Protein AF-M0PRL1-F1 (afdb_monomer)

pLDDT: mean 87.37, std 15.69, range [32.41, 97.94]

Nearest PDB structures (foldseek):
  7wzl-assembly1_A  TM=8.895E-01  e=2.580E-03  Streptomyces avermitilis
  6hqg-assembly2_B  TM=7.501E-01  e=7.645E-01  Phenylobacterium zucineum HLK1
  6xa2-assembly4_D  TM=7.663E-01  e=2.152E+00  Streptomyces sp. 307-9
  7lq4-assembly1_T  TM=4.091E-01  e=6.794E+00  Rubrobacter radiotolerans

InterPro domains:
  IPR001128 Cytochrome P450 [PF00067] (2-99)
  IPR036396 Cytochrome P450 superfamily [G3DSA:1.10.630.10] (1-103)
  IPR036396 Cytochrome P450 superfamily [SSF48264] (2-100)
  IPR050665 Plant Cytochrome P450 Monooxygenases [PTHR24282] (2-100)

Secondary structure (DSSP, 8-state):
---SHHHHHIIIIITGGG----HHHHHHHHHHHSS-TTT--HHHHHHHHHHHGGGGSHHHHHHHHHHHHHHHHHHHHT--TT----HHHHHHHHHHHHHHS---------

Solvent-accessible surface area (backbone atoms only — not comparable to full-atom values): 6841 Å² total; per-residue (Å²): 138,90,84,50,68,70,61,49,43,37,52,72,58,79,46,28,91,84,53,77,82,57,66,70,61,30,56,65,42,28,81,80,53,46,89,32,76,88,44,42,59,70,71,62,24,54,53,54,47,63,72,51,47,65,66,71,33,70,76,46,43,62,68,47,49,63,55,48,48,50,51,51,50,61,57,57,68,75,59,54,91,91,64,86,72,64,62,67,64,50,52,52,52,50,53,49,50,55,70,65,50,78,75,84,67,74,79,79,84,127

Foldseek 3Di:
DDDDPVVCCVCVPVVVVVDDDDPVQLVVVCVVPNCDLSNDDDPSNVVNCVVCVVCVDPVNVVLLVVVLVVLVVVLCVPDDPPDDDDPVVSVVVSVVCSVPPPSPPPPPDD

Sequence (110 aa):
MIAHPDAIQQVLLDDHEAFEKGEVLTRNLADAMGEGLFVTGGDQWQNQRTKVQPAFYRDRLNTYVPEMRATAEETVEQWRDGMVVDVNDRMTETTLDVLGHPSSVKQETA

Radius of gyration: 19.27 Å; Cα contacts (8 Å, |Δi|>4): 46; chains: 1; bounding box: 51×32×44 Å

Mean predicted aligned error: 7.1 Å

Structure (mmCIF, N/CA/C/O backbone):
data_AF-M0PRL1-F1
#
_entry.id   AF-M0PRL1-F1
#
loop_
_atom_site.group_PDB
_atom_site.id
_atom_site.type_symbol
_atom_site.label_atom_id
_atom_site.label_alt_id
_atom_site.label_comp_id
_atom_site.label_asym_id
_atom_site.label_entity_id
_atom_site.label_seq_id
_atom_site.pdbx_PDB_ins_code
_atom_site.Cartn_x
_atom_site.Cartn_y
_atom_site.Cartn_z
_atom_site.occupancy
_atom_site.B_iso_or_equiv
_atom_site.auth_seq_id
_atom_site.auth_comp_id
_atom_site.auth_asym_id
_atom_site.auth_atom_id
_atom_site.pdbx_PDB_model_num
ATOM 1 N N . MET A 1 1 ? -9.483 -3.828 -24.739 1.00 83.00 1 MET A N 1
ATOM 2 C CA . MET A 1 1 ? -9.440 -4.397 -23.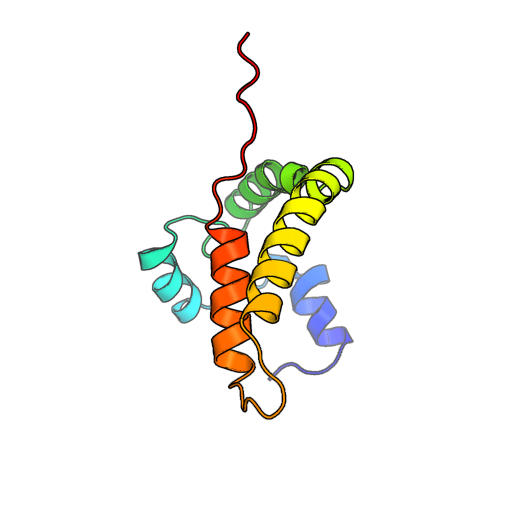375 1.00 83.00 1 MET A CA 1
ATOM 3 C C . MET A 1 1 ? -8.579 -5.644 -23.430 1.00 83.00 1 MET A C 1
ATOM 5 O O . MET A 1 1 ? -8.809 -6.457 -24.316 1.00 83.00 1 MET A O 1
ATOM 9 N N . ILE A 1 2 ? -7.586 -5.760 -22.550 1.00 91.06 2 ILE A N 1
ATOM 10 C CA . ILE A 1 2 ? -6.744 -6.956 -22.422 1.00 91.06 2 ILE A CA 1
ATOM 11 C C . ILE A 1 2 ? -7.231 -7.707 -21.185 1.00 91.06 2 ILE A C 1
ATOM 13 O O . ILE A 1 2 ? -7.290 -7.120 -20.110 1.00 91.06 2 ILE A O 1
ATOM 17 N N . ALA A 1 3 ? -7.639 -8.963 -21.352 1.00 96.31 3 ALA A N 1
ATOM 18 C CA . ALA A 1 3 ? -8.211 -9.770 -20.270 1.00 96.31 3 ALA A CA 1
ATOM 19 C C . ALA A 1 3 ? -7.725 -11.232 -20.273 1.00 96.31 3 ALA A C 1
ATOM 21 O O . ALA A 1 3 ? -8.107 -12.004 -19.399 1.00 96.31 3 ALA A O 1
ATOM 22 N N . HIS A 1 4 ? -6.894 -11.623 -21.246 1.00 97.81 4 HIS A N 1
ATOM 23 C CA . HIS A 1 4 ? -6.299 -12.958 -21.290 1.00 97.81 4 HIS A CA 1
ATOM 24 C C . HIS A 1 4 ? -5.002 -12.978 -20.463 1.00 97.81 4 HIS A C 1
ATOM 26 O O . HIS A 1 4 ? -4.190 -12.071 -20.659 1.00 97.81 4 HIS A O 1
ATOM 32 N N . PRO A 1 5 ? -4.764 -13.980 -19.592 1.00 97.69 5 PRO A N 1
ATOM 33 C CA . PRO A 1 5 ? -3.580 -14.036 -18.729 1.00 97.69 5 PRO A CA 1
ATOM 34 C C . PRO A 1 5 ? -2.254 -13.871 -19.478 1.00 97.69 5 PRO A C 1
ATOM 36 O O . PRO A 1 5 ? -1.449 -13.035 -19.087 1.00 97.69 5 PRO A O 1
ATOM 39 N N . ASP A 1 6 ? -2.074 -14.574 -20.599 1.00 97.94 6 ASP A N 1
ATOM 40 C CA . ASP A 1 6 ? -0.837 -14.491 -21.394 1.00 97.94 6 ASP A CA 1
ATOM 41 C C . ASP A 1 6 ? -0.581 -13.077 -21.928 1.00 97.94 6 ASP A C 1
ATOM 43 O O . ASP A 1 6 ? 0.540 -12.582 -21.897 1.00 97.94 6 ASP A O 1
ATOM 47 N N . ALA A 1 7 ? -1.638 -12.381 -22.357 1.00 96.62 7 ALA A N 1
ATOM 48 C CA . ALA A 1 7 ? -1.519 -11.007 -22.829 1.00 96.62 7 ALA A CA 1
ATOM 49 C C . ALA A 1 7 ? -1.263 -10.024 -21.672 1.00 96.62 7 ALA A C 1
ATOM 51 O O . ALA A 1 7 ? -0.574 -9.026 -21.856 1.00 96.62 7 ALA A O 1
ATOM 52 N N . ILE A 1 8 ? -1.791 -10.298 -20.472 1.00 96.25 8 ILE A N 1
ATOM 53 C CA . ILE A 1 8 ? -1.484 -9.516 -19.264 1.00 96.25 8 ILE A CA 1
ATOM 54 C C . ILE A 1 8 ? -0.014 -9.706 -18.877 1.00 96.25 8 ILE A C 1
ATOM 56 O O . ILE A 1 8 ? 0.661 -8.721 -18.590 1.00 96.25 8 ILE A O 1
ATOM 60 N N . GLN A 1 9 ? 0.488 -10.943 -18.892 1.00 97.00 9 GLN A N 1
ATOM 61 C CA . GLN A 1 9 ? 1.892 -11.243 -18.613 1.00 97.00 9 GLN A CA 1
ATOM 62 C C . GLN A 1 9 ? 2.810 -10.554 -19.623 1.00 97.00 9 GLN A C 1
ATOM 64 O O . GLN A 1 9 ? 3.752 -9.879 -19.217 1.00 97.00 9 GLN A O 1
ATOM 69 N N . GLN A 1 10 ? 2.491 -10.654 -20.916 1.00 96.69 10 GLN A N 1
ATOM 70 C CA . GLN A 1 10 ? 3.273 -10.008 -21.961 1.00 96.69 10 GLN A CA 1
ATOM 71 C C . GLN A 1 10 ? 3.384 -8.496 -21.723 1.00 96.69 10 GLN A C 1
ATOM 73 O O . GLN A 1 10 ? 4.477 -7.948 -21.739 1.00 96.69 10 GLN A O 1
ATOM 78 N N . VAL A 1 11 ? 2.266 -7.824 -21.437 1.00 94.62 11 VAL A N 1
ATOM 79 C CA . VAL A 1 11 ? 2.247 -6.365 -21.243 1.00 94.62 11 VAL A CA 1
ATOM 80 C C . VAL A 1 11 ? 2.895 -5.929 -19.929 1.00 94.62 11 VAL A C 1
ATOM 82 O O . VAL A 1 11 ? 3.574 -4.908 -19.894 1.00 94.62 11 VAL A O 1
ATOM 85 N N . LEU A 1 12 ? 2.654 -6.648 -18.829 1.00 93.38 12 LEU A N 1
ATOM 86 C CA . LEU A 1 12 ? 3.074 -6.208 -17.493 1.00 93.38 12 LEU A CA 1
ATOM 87 C C . LEU A 1 12 ? 4.448 -6.734 -17.067 1.00 93.38 12 LEU A C 1
ATOM 89 O O . LEU A 1 12 ? 5.001 -6.208 -16.101 1.00 93.38 12 LEU A O 1
ATOM 93 N N . LEU A 1 13 ? 4.975 -7.769 -17.727 1.00 92.94 13 LEU A N 1
ATOM 94 C CA . LEU A 1 13 ? 6.217 -8.440 -17.340 1.00 92.94 13 LEU A CA 1
ATOM 95 C C . LEU A 1 13 ? 7.179 -8.589 -18.523 1.00 92.94 13 LEU A C 1
ATOM 97 O O . LEU A 1 13 ? 8.237 -7.958 -18.508 1.00 92.94 13 LEU A O 1
ATOM 101 N N . ASP A 1 14 ? 6.821 -9.393 -19.528 1.00 95.75 14 ASP A N 1
ATOM 102 C CA . ASP A 1 14 ? 7.783 -9.851 -20.544 1.00 95.75 14 ASP A CA 1
ATOM 103 C C . ASP A 1 14 ? 8.244 -8.708 -21.464 1.00 95.75 14 ASP A C 1
ATOM 105 O O . ASP A 1 14 ? 9.442 -8.494 -21.631 1.00 95.75 14 ASP A O 1
ATOM 109 N N . ASP A 1 15 ? 7.296 -7.919 -21.974 1.00 94.25 15 ASP A N 1
ATOM 110 C CA . ASP A 1 15 ? 7.530 -6.793 -22.884 1.00 94.25 15 ASP A CA 1
ATOM 111 C C . ASP A 1 15 ? 7.249 -5.440 -22.201 1.00 94.25 15 ASP A C 1
ATOM 113 O O . ASP A 1 15 ? 6.919 -4.461 -22.867 1.00 94.25 15 ASP A O 1
ATOM 117 N N . HIS A 1 16 ? 7.347 -5.354 -20.869 1.00 89.12 16 HIS A N 1
ATOM 118 C CA . HIS A 1 16 ? 6.927 -4.161 -20.115 1.00 89.12 16 HIS A CA 1
ATOM 119 C C . HIS A 1 16 ? 7.627 -2.855 -20.549 1.00 89.12 16 HIS A C 1
ATOM 121 O O . HIS A 1 16 ? 7.042 -1.785 -20.417 1.00 89.12 16 HIS A O 1
ATOM 127 N N . GLU A 1 17 ? 8.845 -2.923 -21.097 1.00 89.19 17 GLU A N 1
ATOM 128 C CA . GLU A 1 17 ? 9.575 -1.762 -21.634 1.00 89.19 17 GLU A CA 1
ATOM 129 C C . GLU A 1 17 ? 8.935 -1.185 -22.910 1.00 89.19 17 GLU A C 1
ATOM 131 O O . GLU A 1 17 ? 9.132 -0.013 -23.223 1.00 89.19 17 GLU A O 1
ATOM 136 N N . ALA A 1 18 ? 8.146 -1.981 -23.641 1.00 91.44 18 ALA A N 1
ATOM 137 C CA . ALA A 1 18 ? 7.411 -1.538 -24.825 1.00 91.44 18 ALA A CA 1
ATOM 138 C C . ALA A 1 18 ? 6.106 -0.794 -24.480 1.00 91.44 18 ALA A C 1
ATOM 140 O O . ALA A 1 18 ? 5.436 -0.280 -25.380 1.00 91.44 18 ALA A O 1
ATOM 141 N N . PHE A 1 19 ? 5.729 -0.740 -23.197 1.00 90.00 19 PHE A N 1
ATOM 142 C CA . PHE A 1 19 ? 4.485 -0.140 -22.728 1.00 90.00 19 PHE A CA 1
ATOM 143 C C . PHE A 1 19 ? 4.742 0.955 -21.693 1.00 90.00 19 PHE A C 1
ATOM 145 O O . PHE A 1 19 ? 5.416 0.760 -20.685 1.00 90.00 19 PHE A O 1
ATOM 152 N N . GLU A 1 20 ? 4.117 2.112 -21.896 1.00 87.56 20 GLU A N 1
ATOM 153 C CA . GLU A 1 20 ? 4.173 3.227 -20.954 1.00 87.56 20 GLU A CA 1
ATOM 154 C C . GLU A 1 20 ? 2.861 3.371 -20.175 1.00 87.56 20 GLU A C 1
ATOM 156 O O . GLU A 1 20 ? 1.777 2.987 -20.629 1.00 87.56 20 GLU A O 1
ATOM 161 N N . LYS A 1 21 ? 2.945 3.968 -18.981 1.00 86.62 21 LYS A N 1
ATOM 162 C CA . LYS A 1 21 ? 1.757 4.363 -18.215 1.00 86.62 21 LYS A CA 1
ATOM 163 C C . LYS A 1 21 ? 0.977 5.401 -19.022 1.00 86.62 21 LYS A C 1
ATOM 165 O O . LYS A 1 21 ? 1.551 6.368 -19.514 1.00 86.62 21 LYS A O 1
ATOM 170 N N . GLY A 1 22 ? -0.337 5.218 -19.138 1.00 85.19 22 GLY A N 1
ATOM 171 C CA . GLY A 1 22 ? -1.172 6.097 -19.957 1.00 85.19 22 GLY A CA 1
ATOM 172 C C . GLY A 1 22 ? -1.104 7.564 -19.517 1.00 85.19 22 GLY A C 1
ATOM 173 O O . GLY A 1 22 ? -1.270 7.868 -18.337 1.00 85.19 22 GLY A O 1
ATOM 174 N N . GLU A 1 23 ? -0.939 8.482 -20.475 1.00 84.12 23 GLU A N 1
ATOM 175 C CA . GLU A 1 23 ? -0.701 9.912 -20.209 1.00 84.12 23 GLU A CA 1
ATOM 176 C C . GLU A 1 23 ? -1.722 10.572 -19.273 1.00 84.12 23 GLU A C 1
ATOM 178 O O . GLU A 1 23 ? -1.372 11.434 -18.470 1.00 84.12 23 GLU A O 1
ATOM 183 N N . VAL A 1 24 ? -3.003 10.208 -19.396 1.00 83.50 24 VAL A N 1
ATOM 184 C CA . VAL A 1 24 ? -4.083 10.785 -18.577 1.00 83.50 24 VAL A CA 1
ATOM 185 C C . VAL A 1 24 ? -3.893 10.428 -17.104 1.00 83.50 24 VAL A C 1
ATOM 187 O O . VAL A 1 24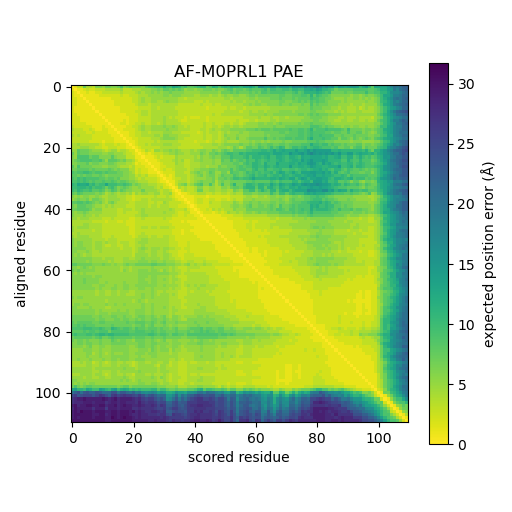 ? -4.023 11.292 -16.242 1.00 83.50 24 VAL A O 1
ATOM 190 N N . LEU A 1 25 ? -3.545 9.171 -16.819 1.00 77.69 25 LEU A N 1
ATOM 191 C CA . LEU A 1 25 ? -3.281 8.701 -15.462 1.00 77.69 25 LEU A CA 1
ATOM 192 C C . LEU A 1 25 ? -2.036 9.388 -14.890 1.00 77.69 25 LEU A C 1
ATOM 194 O O . LEU A 1 25 ? -2.072 9.894 -13.771 1.00 77.69 25 LEU A O 1
ATOM 198 N N . THR A 1 26 ? -0.967 9.453 -15.685 1.00 84.00 26 THR A N 1
ATOM 199 C CA . THR A 1 26 ? 0.308 10.066 -15.299 1.00 84.00 26 THR A CA 1
ATOM 200 C C . THR A 1 26 ? 0.149 11.553 -14.976 1.00 84.00 26 THR A C 1
ATOM 202 O O . THR A 1 26 ? 0.622 11.987 -13.930 1.00 84.00 26 THR A O 1
ATOM 205 N N . ARG A 1 27 ? -0.567 12.330 -15.807 1.00 82.56 27 ARG A N 1
ATOM 206 C CA . ARG A 1 27 ? -0.829 13.760 -15.546 1.00 82.56 27 ARG A CA 1
ATOM 207 C C . ARG A 1 27 ? -1.627 13.982 -14.263 1.00 82.56 27 ARG A C 1
ATOM 209 O O . ARG A 1 27 ? -1.211 14.778 -13.433 1.00 82.56 27 ARG A O 1
ATOM 216 N N . ASN A 1 28 ? -2.723 13.247 -14.075 1.00 83.56 28 ASN A N 1
ATOM 217 C CA . ASN A 1 28 ? -3.578 13.416 -12.896 1.00 83.56 28 ASN A CA 1
ATOM 218 C C . ASN A 1 28 ? -2.845 13.084 -11.585 1.00 83.56 28 ASN A C 1
ATOM 220 O O . ASN A 1 28 ? -3.104 13.699 -10.556 1.00 83.56 28 ASN A O 1
ATOM 224 N N . LEU A 1 29 ? -1.938 12.102 -11.610 1.00 81.94 29 LEU A N 1
ATOM 225 C CA . LEU A 1 29 ? -1.154 11.713 -10.436 1.00 81.94 29 LEU A CA 1
ATOM 226 C C . LEU A 1 29 ? 0.050 12.629 -10.196 1.00 81.94 29 LEU A C 1
ATOM 228 O O . LEU A 1 29 ? 0.436 12.811 -9.043 1.00 81.94 29 LEU A O 1
ATOM 232 N N . ALA A 1 30 ? 0.630 13.214 -11.247 1.00 83.19 30 ALA A N 1
ATOM 233 C CA . ALA A 1 30 ? 1.767 14.126 -11.133 1.00 83.19 30 ALA A CA 1
ATOM 234 C C . ALA A 1 30 ? 1.443 15.352 -10.270 1.00 83.19 30 ALA A C 1
ATOM 236 O O . ALA A 1 30 ? 2.265 15.739 -9.441 1.00 83.19 30 ALA A O 1
ATOM 237 N N . ASP A 1 31 ? 0.234 15.904 -10.393 1.00 81.06 31 ASP A N 1
ATOM 238 C CA . ASP A 1 31 ? -0.192 17.070 -9.609 1.00 81.06 31 ASP A CA 1
ATOM 239 C C . ASP A 1 31 ? -0.219 16.788 -8.096 1.00 81.06 31 ASP A C 1
ATOM 241 O O . ASP A 1 31 ? 0.070 17.671 -7.290 1.00 81.06 31 ASP A O 1
ATOM 245 N N . ALA A 1 32 ? -0.535 15.550 -7.702 1.00 78.31 3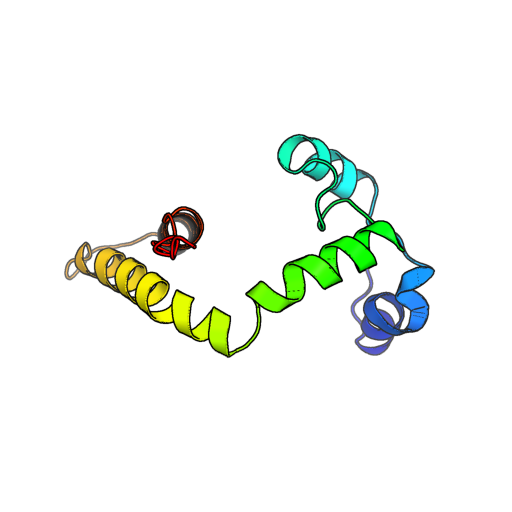2 ALA A N 1
ATOM 246 C CA . ALA A 1 32 ? -0.622 15.145 -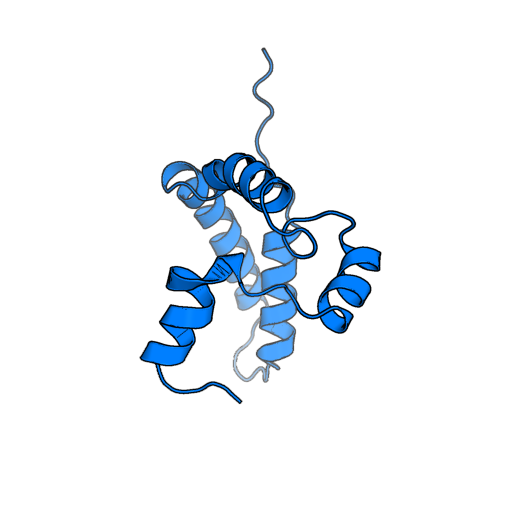6.300 1.00 78.31 32 ALA A CA 1
ATOM 247 C C . ALA A 1 32 ? 0.681 14.533 -5.755 1.00 78.31 32 ALA A C 1
ATOM 249 O O . ALA A 1 32 ? 0.982 14.675 -4.572 1.00 78.31 32 ALA A O 1
ATOM 250 N N . MET A 1 33 ? 1.440 13.817 -6.591 1.00 77.38 33 MET A N 1
ATOM 251 C CA . MET A 1 33 ? 2.545 12.946 -6.160 1.00 77.38 33 MET A CA 1
ATOM 252 C C . MET A 1 33 ? 3.909 13.319 -6.760 1.00 77.38 33 MET A C 1
ATOM 254 O O . MET A 1 33 ? 4.903 12.648 -6.470 1.00 77.38 33 MET A O 1
ATOM 258 N N . GLY A 1 34 ? 3.975 14.363 -7.591 1.00 83.38 34 GLY A N 1
ATOM 259 C CA . GLY A 1 34 ? 5.186 14.784 -8.294 1.00 83.38 34 GLY A CA 1
ATOM 260 C C . GLY A 1 34 ? 5.775 13.670 -9.165 1.00 83.38 34 GLY A C 1
ATOM 261 O O . GLY A 1 34 ? 5.060 12.833 -9.712 1.00 83.38 34 GLY A O 1
ATOM 262 N N . GLU A 1 35 ? 7.103 13.611 -9.251 1.00 83.12 35 GLU A N 1
ATOM 263 C CA . GLU A 1 35 ? 7.835 12.544 -9.949 1.00 83.12 35 GLU A CA 1
ATOM 264 C C . GLU A 1 35 ? 7.945 11.256 -9.106 1.00 83.12 35 GLU A C 1
ATOM 266 O O . GLU A 1 35 ? 9.012 10.652 -8.991 1.00 83.12 35 GLU A O 1
ATOM 271 N N . GLY A 1 36 ? 6.859 10.842 -8.455 1.00 82.94 36 GLY A N 1
ATOM 272 C CA . GLY A 1 36 ? 6.805 9.611 -7.668 1.00 82.94 36 GLY A CA 1
ATOM 273 C C . GLY A 1 36 ? 6.709 8.341 -8.526 1.00 82.94 36 GLY A C 1
ATOM 274 O O . GLY A 1 36 ? 6.443 8.384 -9.726 1.00 82.94 36 GLY A O 1
ATOM 275 N N . LEU A 1 37 ? 6.829 7.175 -7.881 1.00 88.62 37 LEU A N 1
ATOM 276 C CA . LEU A 1 37 ? 6.773 5.844 -8.518 1.00 88.62 37 LEU A CA 1
ATOM 277 C C . LEU A 1 37 ? 5.523 5.584 -9.377 1.00 88.62 37 LEU A C 1
ATOM 279 O O . LEU A 1 37 ? 5.541 4.749 -10.287 1.00 88.62 37 LEU A O 1
ATOM 283 N N . PHE A 1 38 ? 4.423 6.271 -9.082 1.00 84.19 38 PHE A N 1
ATOM 284 C CA . PHE A 1 38 ? 3.173 6.149 -9.826 1.00 84.19 38 PHE A CA 1
ATOM 285 C C . PHE A 1 38 ? 3.194 6.905 -11.161 1.00 84.19 38 PHE A C 1
ATOM 287 O O . PHE A 1 38 ? 2.411 6.582 -12.048 1.00 84.19 38 PHE A O 1
ATOM 294 N N . VAL A 1 39 ? 4.128 7.843 -11.323 1.00 86.19 39 VAL A N 1
ATOM 295 C CA . VAL A 1 39 ? 4.213 8.781 -12.449 1.00 86.19 39 VAL A CA 1
ATOM 296 C C . VAL A 1 39 ? 5.428 8.478 -13.331 1.00 86.19 39 VAL A C 1
ATOM 298 O O . VAL A 1 39 ? 5.337 8.555 -14.551 1.00 86.19 39 VAL A O 1
ATOM 301 N N . THR A 1 40 ? 6.552 8.067 -12.739 1.00 87.75 40 THR A N 1
ATOM 302 C CA . THR A 1 40 ? 7.813 7.821 -13.462 1.00 87.75 40 THR A CA 1
ATOM 303 C C . THR A 1 40 ? 7.833 6.473 -14.189 1.00 87.75 40 THR A C 1
ATOM 305 O O . THR A 1 40 ? 7.174 5.517 -13.772 1.00 87.75 40 THR A O 1
ATOM 308 N N . GLY A 1 41 ? 8.600 6.375 -15.279 1.00 86.38 41 GLY A N 1
ATOM 309 C CA . GLY A 1 41 ? 8.858 5.141 -16.037 1.00 86.38 41 GLY A CA 1
ATOM 310 C C . GLY A 1 41 ? 10.358 4.859 -16.189 1.00 86.38 41 GLY A C 1
ATOM 311 O O . GLY A 1 41 ? 11.188 5.637 -15.710 1.00 86.38 41 GLY A O 1
ATOM 312 N N . GLY A 1 42 ? 10.699 3.741 -16.835 1.00 87.25 42 GLY A N 1
ATOM 313 C CA . GLY A 1 42 ? 12.077 3.376 -17.188 1.00 87.25 42 GLY A CA 1
ATOM 314 C C . GLY A 1 42 ? 13.070 3.408 -16.017 1.00 87.25 42 GLY A C 1
ATOM 315 O O . GLY A 1 42 ? 12.741 3.053 -14.880 1.00 87.25 42 GLY A O 1
ATOM 316 N N . ASP A 1 43 ? 14.288 3.881 -16.289 1.00 90.81 43 ASP A N 1
ATOM 317 C CA . ASP A 1 43 ? 15.398 3.922 -15.326 1.00 90.81 43 ASP A CA 1
ATOM 318 C C . ASP A 1 43 ? 15.079 4.722 -14.05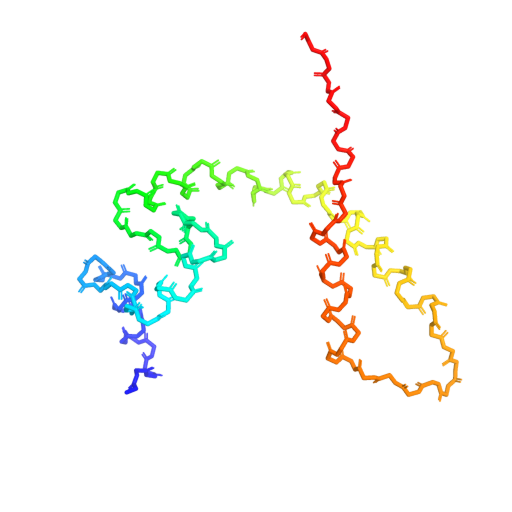6 1.00 90.81 43 ASP A C 1
ATOM 320 O O . ASP A 1 43 ? 15.503 4.356 -12.954 1.00 90.81 43 ASP A O 1
ATOM 324 N N . GLN A 1 44 ? 14.312 5.811 -14.181 1.00 90.81 44 GLN A N 1
ATOM 325 C CA . GLN A 1 44 ? 13.926 6.631 -13.033 1.00 90.81 44 GLN A CA 1
ATOM 326 C C . GLN A 1 44 ? 13.030 5.835 -12.081 1.00 90.81 44 GLN A C 1
ATOM 328 O O . GLN A 1 44 ? 13.295 5.796 -10.875 1.00 90.81 44 GLN A O 1
ATOM 333 N N . TRP A 1 45 ? 12.014 5.159 -12.623 1.00 91.19 45 TRP A N 1
ATOM 334 C CA . TRP A 1 45 ? 11.145 4.275 -11.852 1.00 91.19 45 TRP A CA 1
ATOM 335 C C . TRP A 1 45 ? 11.935 3.135 -11.207 1.00 91.19 45 TRP A C 1
ATOM 337 O O . TRP A 1 45 ? 11.777 2.883 -10.012 1.00 91.19 45 TRP A O 1
ATOM 347 N N . GLN A 1 46 ? 12.838 2.496 -11.956 1.00 91.56 46 GLN A N 1
ATOM 348 C CA . GLN A 1 46 ? 13.658 1.390 -11.460 1.00 91.56 46 GLN A CA 1
ATOM 349 C C . GLN A 1 46 ? 14.545 1.823 -10.282 1.00 91.56 46 GLN A C 1
ATOM 351 O O . GLN A 1 46 ? 14.609 1.148 -9.247 1.00 91.56 46 GLN A O 1
ATOM 356 N N . ASN A 1 47 ? 15.185 2.990 -10.391 1.00 94.06 47 ASN A N 1
ATOM 357 C CA . ASN A 1 47 ? 16.010 3.568 -9.333 1.00 94.06 47 ASN A CA 1
ATOM 358 C C . ASN A 1 47 ? 15.181 3.924 -8.088 1.00 94.06 47 ASN A C 1
ATOM 360 O O . ASN A 1 47 ? 15.551 3.578 -6.964 1.00 94.06 47 ASN A O 1
ATOM 364 N N . GLN A 1 48 ? 14.033 4.584 -8.267 1.00 94.06 48 GLN A N 1
ATOM 365 C CA . GLN A 1 48 ? 13.125 4.910 -7.163 1.00 94.06 48 GLN A CA 1
ATOM 366 C C . GLN A 1 48 ? 12.597 3.646 -6.475 1.00 94.06 48 GLN A C 1
ATOM 368 O O . GLN A 1 48 ? 12.564 3.576 -5.246 1.00 94.06 48 GLN A O 1
ATOM 373 N N . ARG A 1 49 ? 12.245 2.615 -7.251 1.00 93.25 49 ARG A N 1
ATOM 374 C CA . ARG A 1 49 ? 11.695 1.359 -6.733 1.00 93.25 49 ARG A CA 1
ATOM 375 C C . ARG A 1 49 ? 12.736 0.628 -5.909 1.00 93.25 49 ARG A C 1
ATOM 377 O O . ARG A 1 49 ? 12.423 0.180 -4.812 1.00 93.25 49 ARG A O 1
ATOM 384 N N . THR A 1 50 ? 13.972 0.574 -6.398 1.00 95.81 50 THR A N 1
ATOM 385 C CA . THR A 1 50 ? 15.103 -0.032 -5.684 1.00 95.81 50 THR A CA 1
ATOM 386 C C . THR A 1 50 ? 15.341 0.647 -4.334 1.00 95.81 50 THR A C 1
ATOM 388 O O . THR A 1 50 ? 15.564 -0.033 -3.338 1.00 95.81 50 THR A O 1
ATOM 391 N N . LYS A 1 51 ? 15.230 1.980 -4.265 1.00 95.06 51 LYS A N 1
ATOM 392 C CA . LYS A 1 51 ? 15.387 2.733 -3.008 1.00 95.06 51 LYS A CA 1
ATOM 393 C C . LYS A 1 51 ? 14.264 2.472 -2.003 1.00 95.06 51 LYS A C 1
ATOM 395 O O . LYS A 1 51 ? 14.520 2.458 -0.804 1.00 95.06 51 LYS A O 1
ATOM 400 N N . VAL A 1 52 ? 13.035 2.277 -2.481 1.00 94.56 52 VAL A N 1
ATOM 401 C CA . VAL A 1 52 ? 11.845 2.072 -1.638 1.00 94.56 52 VAL A CA 1
ATOM 402 C C . VAL A 1 52 ? 11.674 0.609 -1.212 1.00 94.56 52 VAL A C 1
ATOM 404 O O . VAL A 1 52 ? 11.155 0.345 -0.130 1.00 94.56 52 VAL A O 1
ATOM 407 N N . GLN A 1 53 ? 12.140 -0.350 -2.018 1.00 94.94 53 GLN A N 1
ATOM 408 C CA . GLN A 1 53 ? 11.967 -1.789 -1.785 1.00 94.94 53 GLN A CA 1
ATOM 409 C C . GLN A 1 53 ? 12.329 -2.260 -0.359 1.00 94.94 53 GLN A C 1
ATOM 411 O O . GLN A 1 53 ? 11.557 -3.049 0.190 1.00 94.94 53 GLN A O 1
ATOM 416 N N . PRO A 1 54 ? 13.409 -1.774 0.294 1.00 95.88 54 PRO A N 1
ATOM 417 C CA . PRO A 1 54 ? 13.762 -2.204 1.646 1.00 95.88 54 PRO A CA 1
ATOM 418 C C . PRO A 1 54 ? 12.693 -1.920 2.706 1.00 95.88 54 PRO A C 1
ATOM 420 O O . PRO A 1 54 ? 12.612 -2.659 3.685 1.00 95.88 54 PRO A O 1
ATOM 423 N N . ALA A 1 55 ? 11.848 -0.897 2.519 1.00 94.19 55 ALA A N 1
ATOM 424 C CA . ALA A 1 55 ? 10.724 -0.620 3.419 1.00 94.19 55 ALA A CA 1
ATOM 425 C C . ALA A 1 55 ? 9.671 -1.746 3.405 1.00 94.19 55 ALA A C 1
ATOM 427 O O . ALA A 1 55 ? 8.937 -1.919 4.368 1.00 94.19 55 ALA A O 1
ATOM 428 N N . PHE A 1 56 ? 9.641 -2.560 2.348 1.00 94.44 56 PHE A N 1
ATOM 429 C CA . PHE A 1 56 ? 8.706 -3.672 2.171 1.00 94.44 56 P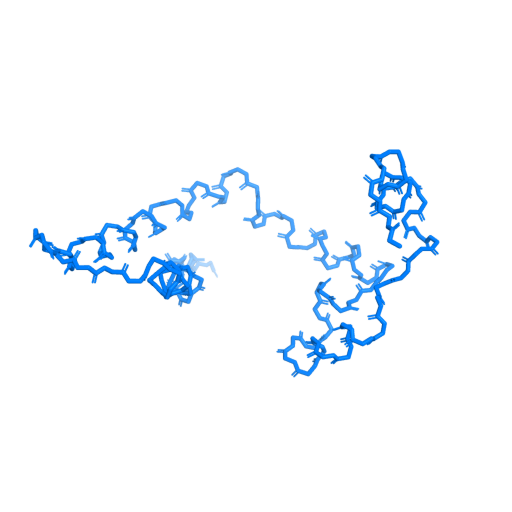HE A CA 1
ATOM 430 C C . PHE A 1 56 ? 9.342 -5.045 2.431 1.00 94.44 56 PHE A C 1
ATOM 432 O O . PHE A 1 56 ? 8.742 -6.078 2.137 1.00 94.44 56 PHE A O 1
ATOM 439 N N . TYR A 1 57 ? 10.559 -5.094 2.979 1.00 95.69 57 TYR A N 1
ATOM 440 C CA . TYR A 1 57 ? 11.157 -6.356 3.414 1.00 95.69 57 TYR A CA 1
ATOM 441 C C . TYR A 1 57 ? 10.454 -6.898 4.651 1.00 95.69 57 TYR A C 1
ATOM 443 O O . TYR A 1 57 ? 9.950 -6.139 5.475 1.00 95.69 57 TYR A O 1
ATOM 451 N N . ARG A 1 58 ? 10.460 -8.227 4.805 1.00 95.12 58 ARG A N 1
ATOM 452 C CA . ARG A 1 58 ? 9.750 -8.933 5.881 1.00 95.12 58 ARG A CA 1
ATOM 453 C C . ARG A 1 58 ? 9.999 -8.327 7.264 1.00 95.12 58 ARG A C 1
ATOM 455 O O . ARG A 1 58 ? 9.046 -8.107 8.003 1.00 95.12 58 ARG A O 1
ATOM 462 N N . ASP A 1 59 ? 11.253 -8.023 7.588 1.00 94.31 59 ASP A N 1
ATOM 463 C CA . ASP A 1 59 ? 11.611 -7.464 8.894 1.00 94.31 59 ASP A CA 1
ATOM 464 C C . ASP A 1 59 ? 11.020 -6.069 9.107 1.00 94.31 59 ASP A C 1
ATOM 466 O O . ASP A 1 59 ? 10.555 -5.774 10.202 1.00 94.31 59 ASP A O 1
ATOM 470 N N . ARG A 1 60 ? 10.961 -5.234 8.059 1.00 94.12 60 ARG A N 1
ATOM 471 C CA . ARG A 1 60 ? 10.291 -3.927 8.114 1.00 94.12 60 ARG A CA 1
ATOM 472 C C . ARG A 1 60 ? 8.778 -4.077 8.199 1.00 94.12 60 ARG A C 1
ATOM 474 O O . ARG A 1 60 ? 8.174 -3.457 9.066 1.00 94.12 60 ARG A O 1
ATOM 481 N N . LEU A 1 61 ? 8.177 -4.956 7.398 1.00 92.81 61 LEU A N 1
ATOM 482 C CA . LEU A 1 61 ? 6.737 -5.230 7.452 1.00 92.81 61 LEU A CA 1
ATOM 483 C C . LEU A 1 61 ? 6.288 -5.665 8.852 1.00 92.81 61 LEU A C 1
ATOM 485 O O . LEU A 1 61 ? 5.281 -5.172 9.350 1.00 92.81 61 LEU A O 1
ATOM 489 N N . ASN A 1 62 ? 7.071 -6.513 9.526 1.00 94.75 62 ASN A N 1
ATOM 490 C CA . ASN A 1 62 ? 6.787 -6.943 10.897 1.00 94.75 62 ASN A CA 1
ATOM 491 C C . ASN A 1 62 ? 6.743 -5.774 11.898 1.00 94.75 62 ASN A C 1
ATOM 493 O O . ASN A 1 62 ? 6.080 -5.896 12.924 1.00 94.75 62 ASN A O 1
ATOM 497 N N . THR A 1 63 ? 7.410 -4.648 11.613 1.00 93.44 63 THR A N 1
ATOM 498 C CA . THR A 1 63 ? 7.331 -3.440 12.455 1.00 93.44 63 THR A CA 1
ATOM 499 C C . THR A 1 63 ? 6.049 -2.637 12.242 1.00 93.44 63 THR A C 1
ATOM 501 O O . THR A 1 63 ? 5.651 -1.913 13.146 1.00 93.44 63 THR A O 1
ATOM 504 N N . TYR A 1 64 ? 5.381 -2.783 11.094 1.00 93.38 64 TYR A N 1
ATOM 505 C CA . TYR A 1 64 ? 4.126 -2.082 10.794 1.00 93.38 64 TYR A CA 1
ATOM 506 C C . TYR A 1 64 ? 2.895 -2.828 11.315 1.00 93.38 64 TYR A C 1
ATOM 508 O O . TYR A 1 64 ? 1.891 -2.207 11.647 1.00 93.38 64 TYR A O 1
ATOM 516 N N . VAL A 1 65 ? 2.969 -4.161 11.412 1.00 94.44 65 VAL A N 1
ATOM 517 C CA . VAL A 1 65 ? 1.845 -5.016 11.835 1.00 94.44 65 VAL A CA 1
ATOM 518 C C . VAL A 1 65 ? 1.235 -4.610 13.185 1.00 94.44 65 VAL A C 1
ATOM 520 O O . VAL A 1 65 ? 0.007 -4.582 13.259 1.00 94.44 65 VAL A O 1
ATOM 523 N N . PRO A 1 66 ? 2.011 -4.300 14.247 1.00 94.50 66 PRO A N 1
ATOM 524 C CA . PRO A 1 66 ? 1.430 -3.875 15.520 1.00 94.50 66 PRO A CA 1
ATOM 525 C C . PRO A 1 66 ? 0.585 -2.608 15.387 1.00 94.50 66 PRO A C 1
ATOM 527 O O . PRO A 1 66 ? -0.505 -2.556 15.942 1.00 94.50 66 PRO A O 1
ATOM 530 N N . GLU A 1 67 ? 1.056 -1.640 14.600 1.00 93.69 67 GLU A N 1
ATOM 531 C CA . GLU A 1 67 ? 0.352 -0.379 14.361 1.00 93.69 67 GLU A CA 1
ATOM 532 C C . GLU A 1 67 ? -0.941 -0.608 13.577 1.00 93.69 67 GLU A C 1
ATOM 534 O O . GLU A 1 67 ? -2.019 -0.227 14.015 1.00 93.69 67 GLU A O 1
ATOM 539 N N . MET A 1 68 ? -0.854 -1.347 12.465 1.00 95.38 68 MET A N 1
ATOM 540 C CA . MET A 1 68 ? -2.017 -1.725 11.654 1.00 95.38 68 MET A CA 1
ATOM 541 C C . MET A 1 68 ? -3.090 -2.433 12.484 1.00 95.38 68 MET A C 1
ATOM 543 O O . MET A 1 68 ? -4.286 -2.214 12.292 1.00 95.38 68 MET A O 1
ATOM 547 N N . ARG A 1 69 ? -2.657 -3.306 13.400 1.00 96.31 69 ARG A N 1
ATOM 548 C CA . ARG A 1 69 ? -3.545 -4.027 14.307 1.00 96.31 69 ARG A CA 1
ATOM 549 C C . ARG A 1 69 ? -4.190 -3.085 15.317 1.00 96.31 69 ARG A C 1
ATOM 551 O O . ARG A 1 69 ? -5.398 -3.182 15.487 1.00 96.31 69 ARG A O 1
ATOM 558 N N . ALA A 1 70 ? -3.419 -2.198 15.942 1.00 95.88 70 ALA A N 1
ATOM 559 C CA . ALA A 1 70 ? -3.940 -1.228 16.899 1.00 95.88 70 ALA A CA 1
ATOM 560 C C . ALA A 1 70 ? -5.004 -0.328 16.251 1.00 95.88 70 ALA A C 1
ATOM 562 O O . ALA A 1 70 ? -6.115 -0.247 16.762 1.00 95.88 70 ALA A O 1
ATOM 563 N N . THR A 1 71 ? -4.738 0.230 15.065 1.00 96.38 71 THR A N 1
ATOM 564 C CA . THR A 1 71 ? -5.722 1.046 14.331 1.00 96.38 71 THR A CA 1
ATOM 565 C C . THR A 1 71 ? -6.993 0.257 13.989 1.00 96.38 71 THR A C 1
ATOM 567 O O . THR A 1 71 ? -8.108 0.777 14.067 1.00 96.38 71 THR A O 1
ATOM 570 N N . ALA A 1 72 ? -6.857 -1.022 13.622 1.00 96.06 72 ALA A N 1
ATOM 571 C CA . ALA A 1 72 ? -8.007 -1.884 13.359 1.00 96.06 72 ALA A CA 1
ATOM 572 C C . ALA A 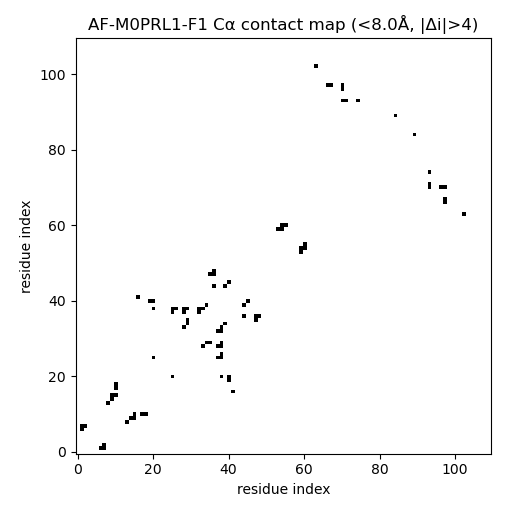1 72 ? -8.810 -2.194 14.637 1.00 96.06 72 ALA A C 1
ATOM 574 O O . ALA A 1 72 ? -10.039 -2.188 14.591 1.00 96.06 72 ALA A O 1
ATOM 575 N N . GLU A 1 73 ? -8.135 -2.441 15.763 1.00 97.12 73 GLU A N 1
ATOM 576 C CA . GLU A 1 73 ? -8.749 -2.648 17.081 1.00 97.12 73 GLU A CA 1
ATOM 577 C C . GLU A 1 73 ? -9.518 -1.386 17.523 1.00 97.12 73 GLU A C 1
ATOM 579 O O . GLU A 1 73 ? -10.717 -1.466 17.787 1.00 97.12 73 GLU A O 1
ATOM 584 N N . GLU A 1 74 ? -8.897 -0.207 17.454 1.00 95.88 74 GLU A N 1
ATOM 585 C CA . GLU A 1 74 ? -9.533 1.089 17.749 1.00 95.88 74 GLU A CA 1
ATOM 586 C C . GLU A 1 74 ? -10.750 1.373 16.857 1.00 95.88 74 GLU A C 1
ATOM 588 O O . GLU A 1 74 ? -11.742 1.961 17.297 1.00 95.88 74 GLU A O 1
ATOM 593 N N . THR A 1 75 ? -10.702 0.946 15.593 1.00 95.44 75 THR A N 1
ATOM 594 C CA . THR A 1 75 ? -11.826 1.089 14.661 1.00 95.44 75 THR A CA 1
ATOM 595 C C . THR A 1 75 ? -13.029 0.266 15.124 1.00 95.44 75 THR A C 1
ATOM 597 O O . THR A 1 75 ? -14.155 0.770 15.134 1.00 95.44 75 THR A O 1
ATOM 600 N N . VAL A 1 76 ? -12.822 -1.003 15.491 1.00 95.25 76 VAL A N 1
ATOM 601 C CA . VAL A 1 76 ? -13.927 -1.903 15.862 1.00 95.25 76 VAL A CA 1
ATOM 602 C C . VAL A 1 76 ? -14.449 -1.645 17.273 1.00 95.25 76 VAL A C 1
ATOM 604 O O . VAL A 1 76 ? -15.623 -1.898 17.534 1.00 95.25 76 VAL A O 1
ATOM 607 N N . GLU A 1 77 ? -13.633 -1.087 18.170 1.00 96.31 77 GLU A N 1
ATOM 608 C CA . GLU A 1 77 ? -14.060 -0.655 19.510 1.00 96.31 77 GLU A CA 1
ATOM 609 C C . GLU A 1 77 ? -15.155 0.422 19.473 1.00 96.31 77 GLU A C 1
ATOM 611 O O . GLU A 1 77 ? -15.949 0.551 20.407 1.00 96.31 77 GLU A O 1
ATOM 616 N N . GLN A 1 78 ? -15.242 1.178 18.377 1.00 93.94 78 GLN A N 1
ATOM 617 C CA . GLN A 1 78 ? -16.284 2.184 18.176 1.00 93.94 78 GLN A CA 1
ATOM 618 C C . GLN A 1 78 ? -17.641 1.564 17.815 1.00 93.94 78 GLN A C 1
ATOM 620 O O . GLN A 1 78 ? -18.671 2.245 17.878 1.00 93.94 78 GLN A O 1
ATOM 625 N N . TRP A 1 79 ? -17.667 0.288 17.420 1.00 95.75 79 TRP A N 1
ATOM 626 C CA . TRP A 1 79 ? -18.880 -0.381 16.972 1.00 95.75 79 TRP A CA 1
ATOM 627 C C . TRP A 1 79 ? -19.721 -0.860 18.153 1.00 95.75 79 TRP A C 1
ATOM 629 O O . TRP A 1 79 ? -19.231 -1.182 19.235 1.00 95.75 79 TRP A O 1
ATOM 639 N N . ARG A 1 80 ? -21.035 -0.910 17.940 1.00 96.56 80 ARG A N 1
ATOM 640 C CA . ARG A 1 80 ? -22.013 -1.365 18.934 1.00 96.56 80 ARG A CA 1
ATOM 641 C C . ARG A 1 80 ? -22.920 -2.415 18.319 1.00 96.56 80 ARG A C 1
ATOM 643 O O . ARG A 1 80 ? -23.135 -2.415 17.109 1.00 96.56 80 ARG A O 1
ATOM 650 N N . ASP A 1 81 ? -23.479 -3.279 19.158 1.00 96.75 81 ASP A N 1
ATOM 651 C CA . ASP A 1 81 ? -24.469 -4.251 18.702 1.00 96.75 81 ASP A CA 1
ATOM 652 C C . ASP A 1 81 ? -25.648 -3.546 18.006 1.00 96.75 81 ASP A C 1
ATOM 654 O O . ASP A 1 81 ? -26.137 -2.512 18.468 1.00 96.75 81 ASP A O 1
ATOM 658 N N . GLY A 1 82 ? -26.047 -4.071 16.846 1.00 96.19 82 GLY A N 1
ATOM 659 C CA . GLY A 1 82 ? -27.068 -3.471 15.983 1.00 96.19 82 GLY A CA 1
ATOM 660 C C . GLY A 1 82 ? -26.638 -2.226 15.189 1.00 96.19 82 GLY A C 1
ATOM 661 O O . GLY A 1 82 ? -27.464 -1.671 14.463 1.00 96.19 82 GLY A O 1
ATOM 662 N N . MET A 1 83 ? -25.380 -1.775 15.283 1.00 97.19 83 MET A N 1
ATOM 663 C CA . MET A 1 83 ? -24.876 -0.664 14.470 1.00 97.19 83 MET A CA 1
ATOM 664 C C . MET A 1 83 ? -24.770 -1.072 12.996 1.00 97.19 83 MET A C 1
ATOM 666 O O . MET A 1 83 ? -24.137 -2.068 12.653 1.00 97.19 83 MET A O 1
ATOM 670 N N . VAL A 1 84 ? -25.358 -0.264 12.113 1.00 96.44 84 VAL A N 1
ATOM 671 C CA . VAL A 1 84 ? -25.165 -0.378 10.663 1.00 96.44 84 VAL A CA 1
ATOM 672 C C . VAL A 1 84 ? -24.001 0.522 10.269 1.00 96.44 84 VAL A C 1
ATOM 674 O O . VAL A 1 84 ? -24.011 1.714 10.573 1.00 96.44 84 VAL A O 1
ATOM 677 N N . VAL A 1 85 ? -23.001 -0.052 9.605 1.00 95.31 85 VAL A N 1
ATOM 678 C CA . VAL A 1 85 ? -21.777 0.642 9.191 1.00 95.31 85 VAL A CA 1
ATOM 679 C C . VAL A 1 85 ? -21.655 0.564 7.674 1.00 95.31 85 VAL A C 1
ATOM 681 O O . VAL A 1 85 ? -21.812 -0.516 7.101 1.00 95.31 85 VAL A O 1
ATOM 684 N N . ASP A 1 86 ? -21.342 1.689 7.031 1.00 96.62 86 ASP A N 1
ATOM 685 C CA . ASP A 1 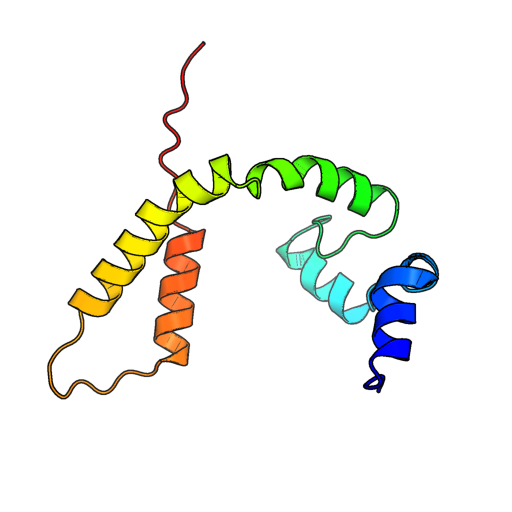86 ? -20.820 1.656 5.667 1.00 96.62 86 ASP A CA 1
ATOM 686 C C . ASP A 1 86 ? -19.372 1.159 5.716 1.00 96.62 86 ASP A C 1
ATOM 688 O O . ASP A 1 86 ? -18.462 1.842 6.191 1.00 96.62 86 ASP A O 1
ATOM 692 N N . VAL A 1 87 ? -19.174 -0.082 5.279 1.00 95.12 87 VAL A N 1
ATOM 693 C CA . VAL A 1 87 ? -17.866 -0.735 5.329 1.00 95.12 87 VAL A CA 1
ATOM 694 C C . VAL A 1 87 ? -16.880 -0.073 4.366 1.00 95.12 87 VAL A C 1
ATOM 696 O O . VAL A 1 87 ? -15.691 -0.061 4.659 1.00 95.12 87 VAL A O 1
ATOM 699 N N . ASN A 1 88 ? -17.330 0.494 3.245 1.00 96.94 88 ASN A N 1
ATOM 700 C CA . ASN A 1 88 ? -16.424 1.137 2.295 1.00 96.94 88 ASN A CA 1
ATOM 701 C C . ASN A 1 88 ? -15.812 2.398 2.912 1.00 96.94 88 ASN A C 1
ATOM 703 O O . ASN A 1 88 ? -14.587 2.521 2.983 1.00 96.94 88 ASN A O 1
ATOM 707 N N . ASP A 1 89 ? -16.666 3.268 3.451 1.00 96.19 89 ASP A N 1
ATOM 708 C CA . ASP A 1 89 ? -16.225 4.498 4.106 1.00 96.19 89 ASP A CA 1
ATOM 709 C C . ASP A 1 89 ? -15.347 4.179 5.319 1.00 96.19 89 ASP A C 1
ATOM 711 O O . ASP A 1 89 ? -14.263 4.743 5.474 1.00 96.19 89 ASP A O 1
ATOM 715 N N . ARG A 1 90 ? -15.762 3.207 6.144 1.00 95.69 90 ARG A N 1
ATOM 716 C CA . ARG A 1 90 ? -15.016 2.833 7.351 1.00 95.69 90 ARG A CA 1
ATOM 717 C C . ARG A 1 90 ? -13.645 2.248 7.030 1.00 95.69 90 ARG A C 1
ATOM 719 O O . ARG A 1 90 ? -12.676 2.616 7.676 1.00 95.69 90 ARG A O 1
ATOM 726 N N . MET A 1 91 ? -13.538 1.369 6.034 1.00 96.62 91 MET A N 1
ATOM 727 C CA . MET A 1 91 ? -12.245 0.793 5.648 1.00 96.62 91 MET A CA 1
ATOM 728 C C . MET A 1 91 ? -11.345 1.827 4.963 1.00 96.62 91 MET A C 1
ATOM 730 O O . MET A 1 91 ? -10.126 1.774 5.127 1.00 96.62 91 MET A O 1
ATOM 734 N N . THR A 1 92 ? -11.922 2.785 4.232 1.00 96.25 92 THR A N 1
ATOM 735 C CA . THR A 1 92 ? -11.171 3.911 3.662 1.00 96.25 92 THR A CA 1
ATOM 736 C C . THR A 1 92 ? -10.565 4.772 4.769 1.00 96.25 92 THR A C 1
ATOM 738 O O . THR A 1 92 ? -9.367 5.037 4.735 1.00 96.25 92 THR A O 1
ATOM 741 N N . GLU A 1 93 ? -11.349 5.141 5.785 1.00 94.88 93 GLU A N 1
ATOM 742 C CA . GLU A 1 93 ? -10.865 5.888 6.955 1.00 94.88 93 GLU A CA 1
ATOM 743 C C . GLU A 1 93 ? -9.765 5.111 7.696 1.00 94.88 93 GLU A C 1
ATOM 745 O O . GLU A 1 93 ? -8.642 5.593 7.806 1.00 94.88 93 GLU A O 1
ATOM 750 N N . THR A 1 94 ? -10.024 3.852 8.071 1.00 95.88 94 THR A N 1
ATOM 751 C CA . THR A 1 94 ? -9.051 3.014 8.791 1.00 95.88 94 THR A CA 1
ATOM 752 C C . THR A 1 94 ? -7.739 2.836 8.022 1.00 95.88 94 THR A C 1
ATOM 754 O O . THR A 1 94 ? -6.662 2.868 8.611 1.00 95.88 94 THR A O 1
ATOM 757 N N . THR A 1 95 ? -7.785 2.636 6.701 1.00 95.31 95 THR A N 1
ATOM 758 C CA . THR A 1 95 ? -6.553 2.469 5.910 1.00 95.31 95 THR A CA 1
ATOM 759 C C . THR A 1 95 ? -5.784 3.777 5.746 1.00 95.31 95 THR A C 1
ATOM 761 O O . THR A 1 95 ? -4.553 3.746 5.727 1.00 95.31 95 THR A O 1
ATOM 764 N N . LEU A 1 96 ? -6.469 4.923 5.686 1.00 94.62 96 LEU A N 1
ATOM 765 C CA . LEU A 1 96 ? -5.822 6.233 5.739 1.00 94.62 96 LEU A CA 1
ATOM 766 C C . LEU A 1 96 ? -5.188 6.496 7.108 1.00 94.62 96 LEU A C 1
ATOM 768 O O . LEU A 1 96 ? -4.070 7.003 7.144 1.00 94.62 96 LEU A O 1
ATOM 772 N N . ASP A 1 97 ? -5.825 6.090 8.206 1.00 93.94 97 ASP A N 1
ATOM 773 C CA . ASP A 1 97 ? -5.264 6.212 9.557 1.00 93.94 97 ASP A CA 1
ATOM 774 C C . ASP A 1 97 ? -3.999 5.364 9.730 1.00 93.94 97 ASP A C 1
ATOM 776 O O . ASP A 1 97 ? -3.014 5.830 10.303 1.00 93.94 97 ASP A O 1
ATOM 780 N N . VAL A 1 98 ? -3.980 4.154 9.159 1.00 94.00 98 VAL A N 1
ATOM 781 C CA . VAL A 1 98 ? -2.781 3.301 9.102 1.00 94.00 98 VAL A CA 1
ATOM 782 C C . VAL A 1 98 ? -1.646 3.970 8.318 1.00 94.00 98 VAL A C 1
ATOM 784 O O . VAL A 1 98 ? -0.483 3.865 8.703 1.00 94.00 98 VAL A O 1
ATOM 787 N N . LEU A 1 99 ? -1.957 4.641 7.203 1.00 89.75 99 LEU A N 1
ATOM 788 C CA . LEU A 1 99 ? -0.962 5.331 6.372 1.00 89.75 99 LEU A CA 1
ATOM 789 C C . LEU A 1 99 ? -0.479 6.650 6.993 1.00 89.75 99 LEU A C 1
ATOM 791 O O . LEU A 1 99 ? 0.671 7.039 6.790 1.00 89.75 99 LEU A O 1
ATOM 795 N N . GLY A 1 100 ? -1.370 7.355 7.691 1.00 82.88 100 GLY A N 1
ATOM 796 C CA . GLY A 1 100 ? -1.139 8.666 8.289 1.00 82.88 100 GLY A CA 1
ATOM 797 C C . GLY A 1 100 ? -0.540 8.607 9.689 1.00 82.88 100 GLY A C 1
ATOM 798 O O . GLY A 1 100 ? -0.006 9.619 10.150 1.00 82.88 100 GLY A O 1
ATOM 799 N N . HIS A 1 101 ? -0.585 7.448 10.354 1.00 67.38 101 HIS A N 1
ATOM 800 C CA . HIS A 1 101 ? 0.051 7.288 11.650 1.00 67.38 101 HIS A CA 1
ATOM 801 C C . HIS A 1 101 ? 1.553 7.551 11.513 1.00 67.38 101 HIS A C 1
ATOM 803 O O . HIS A 1 101 ? 2.241 6.870 10.741 1.00 67.38 101 HIS A O 1
ATOM 809 N N . PRO A 1 102 ? 2.105 8.543 12.237 1.00 49.22 102 PRO A N 1
ATOM 810 C CA . PRO A 1 102 ? 3.535 8.736 12.268 1.00 49.22 102 PRO A CA 1
ATOM 811 C C . PRO A 1 102 ? 4.115 7.494 12.926 1.00 49.22 102 PRO A C 1
ATOM 813 O O . PRO A 1 102 ? 4.059 7.346 14.146 1.00 49.22 102 PRO A O 1
ATOM 816 N N . SER A 1 103 ? 4.657 6.591 12.104 1.00 42.88 103 SER A N 1
ATOM 817 C CA . SER A 1 103 ? 5.49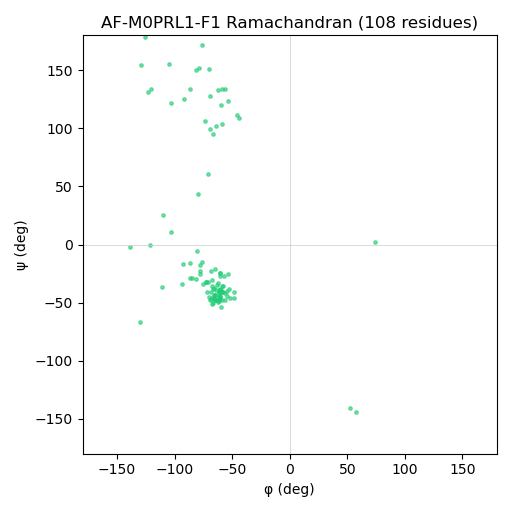0 5.492 12.573 1.00 42.88 103 SER A CA 1
ATOM 818 C C . SER A 1 103 ? 6.442 6.081 13.605 1.00 42.88 103 SER A C 1
ATOM 820 O O . SER A 1 103 ? 7.336 6.858 13.261 1.00 42.88 103 SER A O 1
ATOM 822 N N . SER A 1 104 ? 6.230 5.742 14.874 1.00 39.28 104 SER A N 1
ATOM 823 C CA . SER A 1 104 ? 7.141 6.057 15.966 1.00 39.28 104 SER A CA 1
ATOM 824 C C . SER A 1 104 ? 8.382 5.181 15.809 1.00 39.28 104 SER A C 1
ATOM 826 O O . SER A 1 104 ? 8.726 4.366 16.660 1.00 39.28 104 SER A O 1
ATOM 828 N N . VAL A 1 105 ? 9.075 5.345 14.682 1.00 43.59 105 VAL A N 1
ATOM 829 C CA . VAL A 1 105 ? 10.482 5.028 14.555 1.00 43.59 105 VAL A CA 1
ATOM 830 C C . VAL A 1 105 ? 11.145 6.045 15.462 1.00 43.59 105 VAL A C 1
ATOM 832 O O . VAL A 1 105 ? 11.361 7.196 15.085 1.00 43.59 105 VAL A O 1
ATOM 835 N N . LYS A 1 106 ? 11.413 5.631 16.705 1.00 34.38 106 LYS A N 1
ATOM 836 C CA . LYS A 1 106 ? 12.426 6.283 17.525 1.00 34.38 106 LYS A CA 1
ATOM 837 C C . LYS A 1 106 ? 13.635 6.461 16.615 1.00 34.38 106 LYS A C 1
ATOM 839 O O . LYS A 1 106 ? 14.223 5.476 16.176 1.00 34.38 106 LYS A O 1
ATOM 844 N N . GLN A 1 107 ? 13.930 7.711 16.273 1.00 34.62 107 GLN A N 1
ATOM 845 C CA . GLN A 1 107 ? 15.203 8.059 15.678 1.00 34.62 107 GLN A CA 1
ATOM 846 C C . GLN A 1 107 ? 16.251 7.634 16.701 1.00 34.62 107 GLN A C 1
ATOM 848 O O . GLN A 1 107 ? 16.375 8.238 17.765 1.00 34.62 107 GLN A O 1
ATOM 853 N N . GLU A 1 108 ? 16.912 6.515 16.427 1.00 32.41 108 GLU A N 1
ATOM 854 C CA . GLU A 1 108 ? 18.099 6.115 17.155 1.00 32.41 108 GLU A CA 1
ATOM 855 C C . GLU A 1 108 ? 19.182 7.111 16.748 1.00 32.41 108 GLU A C 1
ATOM 857 O O . GLU A 1 108 ? 19.706 7.085 15.637 1.00 32.41 108 GLU A O 1
ATOM 862 N N . THR A 1 109 ? 19.391 8.088 17.626 1.00 34.94 109 THR A N 1
ATOM 863 C CA . THR A 1 109 ? 20.499 9.036 17.591 1.00 34.94 109 THR A CA 1
ATOM 864 C C . THR A 1 109 ? 21.817 8.275 17.529 1.00 34.94 109 THR A C 1
ATOM 866 O O . THR A 1 109 ? 22.110 7.490 18.432 1.00 34.94 109 THR A O 1
ATOM 869 N N . ALA A 1 110 ? 22.612 8.571 16.506 1.00 35.16 110 ALA A N 1
ATOM 870 C CA . ALA A 1 110 ? 24.060 8.417 16.504 1.00 35.16 110 ALA A CA 1
ATOM 871 C C . ALA A 1 110 ? 24.682 9.787 16.222 1.00 35.16 110 ALA A C 1
ATOM 873 O O . ALA A 1 110 ? 24.121 10.511 15.365 1.00 35.16 110 ALA A O 1
#

Organism: NCBI:txid1230455